Protein AF-A0A942P3W4-F1 (afdb_monomer_lite)

Foldseek 3Di:
DVVVVVVVVVVVVVVVVVVVCVVVVPPPPPPPCQDDDDDPADFQEDWDDDDQWTWTWGQVQKIFTAGNRRRHTQDMDGRVGGFNFYWDDDDQWIWGDGQQQKIFIAGNRRRHTPDIDRPRGDDPPDPPVPPD

Structure (mmCIF, N/CA/C/O backbone):
data_AF-A0A942P3W4-F1
#
_entry.id   AF-A0A942P3W4-F1
#
loop_
_atom_site.group_PDB
_atom_site.id
_atom_site.type_symbol
_atom_site.label_atom_id
_atom_site.label_alt_id
_atom_site.label_comp_id
_atom_site.label_asym_id
_atom_site.label_entity_id
_atom_site.label_seq_id
_atom_site.pdbx_PDB_ins_code
_atom_site.Cartn_x
_atom_site.Cartn_y
_atom_site.Cartn_z
_atom_site.occupancy
_atom_site.B_iso_or_equiv
_atom_site.auth_seq_id
_atom_site.auth_comp_id
_atom_site.auth_asym_id
_atom_site.auth_atom_id
_atom_site.pdbx_PDB_model_num
ATOM 1 N N . MET A 1 1 ? -58.609 47.112 14.129 1.00 59.38 1 MET A N 1
ATOM 2 C CA . MET A 1 1 ? -57.612 46.876 15.203 1.00 59.38 1 MET A CA 1
ATOM 3 C C . MET A 1 1 ? -57.295 45.388 15.435 1.00 59.38 1 MET A C 1
ATOM 5 O O . MET A 1 1 ? -56.124 45.060 15.522 1.00 59.38 1 MET A O 1
ATOM 9 N N . LYS A 1 2 ? -58.278 44.466 15.439 1.00 56.16 2 LYS A N 1
ATOM 10 C CA . LYS A 1 2 ? -58.046 43.011 15.640 1.00 56.16 2 LYS A CA 1
ATOM 11 C C . LYS A 1 2 ? -57.181 42.310 14.568 1.00 56.16 2 LYS A C 1
ATOM 13 O O . LYS A 1 2 ? -56.404 41.429 14.907 1.00 56.16 2 LYS A O 1
ATOM 18 N N . VAL A 1 3 ? -57.259 42.717 13.297 1.00 56.19 3 VAL A N 1
ATOM 19 C CA . VAL A 1 3 ? -56.517 42.076 12.181 1.00 56.19 3 VAL A CA 1
ATOM 20 C C . VAL A 1 3 ? -55.000 42.315 12.251 1.00 56.19 3 VAL A C 1
ATOM 22 O O . VAL A 1 3 ? -54.224 41.440 11.875 1.00 56.19 3 VAL A O 1
ATOM 25 N N . LEU A 1 4 ? -54.567 43.471 12.768 1.00 59.84 4 LEU A N 1
ATOM 26 C CA . LEU A 1 4 ? -53.144 43.815 12.889 1.00 59.84 4 LEU A CA 1
ATOM 27 C C . LEU A 1 4 ? -52.452 42.956 13.964 1.00 59.84 4 LEU A C 1
ATOM 29 O O . LEU A 1 4 ? -51.358 42.450 13.741 1.00 59.84 4 LEU A O 1
ATOM 33 N N . ILE A 1 5 ? -53.151 42.714 15.079 1.00 62.97 5 ILE A N 1
ATOM 34 C CA . ILE A 1 5 ? -52.682 41.892 16.207 1.00 62.97 5 ILE A CA 1
ATOM 35 C C . ILE A 1 5 ? -52.517 40.424 15.781 1.00 62.97 5 ILE A C 1
ATOM 37 O O . ILE A 1 5 ? -51.532 39.780 16.131 1.00 62.97 5 ILE A O 1
ATOM 41 N N . ILE A 1 6 ? -53.435 39.902 14.958 1.00 61.97 6 ILE A N 1
ATOM 42 C CA . ILE A 1 6 ? -53.360 38.521 14.452 1.00 61.97 6 ILE A CA 1
ATOM 43 C C . ILE A 1 6 ? -52.147 38.342 13.526 1.00 61.97 6 ILE A C 1
ATOM 45 O O . ILE A 1 6 ? -51.411 37.369 13.670 1.00 61.97 6 ILE A O 1
ATOM 49 N N . LYS A 1 7 ? -51.882 39.297 12.619 1.00 64.25 7 LYS A N 1
ATOM 50 C CA . LYS A 1 7 ? -50.697 39.241 11.744 1.00 64.25 7 LYS A CA 1
ATOM 51 C C . LYS A 1 7 ? -49.386 39.321 12.532 1.00 64.25 7 LYS A C 1
ATOM 53 O O . LYS A 1 7 ? -48.445 38.611 12.198 1.00 64.25 7 LYS A O 1
ATOM 58 N N . GLN A 1 8 ? -49.337 40.140 13.583 1.00 61.34 8 GLN A N 1
ATOM 59 C CA . GLN A 1 8 ? -48.148 40.303 14.421 1.00 61.34 8 GLN A CA 1
ATOM 60 C C . GLN A 1 8 ? -47.848 39.042 15.247 1.00 61.34 8 GLN A C 1
ATOM 62 O O . GLN A 1 8 ? -46.699 38.616 15.307 1.00 61.34 8 GLN A O 1
ATOM 67 N N . ASN A 1 9 ? -48.876 38.376 15.779 1.00 61.81 9 ASN A N 1
ATOM 68 C CA . ASN A 1 9 ? -48.716 37.118 16.515 1.00 61.81 9 ASN A CA 1
ATOM 69 C C . ASN A 1 9 ? -48.276 35.952 15.612 1.00 61.81 9 ASN A C 1
ATOM 71 O O . ASN A 1 9 ? -47.460 35.132 16.028 1.00 61.81 9 ASN A O 1
ATOM 75 N N . ILE A 1 10 ? -48.758 35.899 14.365 1.00 69.25 10 ILE A N 1
ATOM 76 C CA . ILE A 1 10 ? -48.313 34.906 13.371 1.00 69.25 10 ILE A CA 1
ATOM 77 C C . ILE A 1 10 ? -46.850 35.155 12.979 1.00 69.25 10 ILE A C 1
ATOM 79 O O . ILE A 1 10 ? -46.068 34.210 12.894 1.00 69.25 10 ILE A O 1
ATOM 83 N N . LEU A 1 11 ? -46.460 36.420 12.787 1.00 66.06 11 LEU A N 1
ATOM 84 C CA . LEU A 1 11 ? -45.089 36.783 12.426 1.00 66.06 11 LEU A CA 1
ATOM 85 C C . LEU A 1 11 ? -44.095 36.463 13.556 1.00 66.06 11 LEU A C 1
ATOM 87 O O . LEU A 1 11 ? -43.030 35.914 13.290 1.00 66.06 11 LEU A O 1
ATOM 91 N N . ILE A 1 12 ? -44.465 36.732 14.814 1.00 69.19 12 ILE A N 1
ATOM 92 C CA . ILE A 1 12 ? -43.664 36.381 16.001 1.00 69.19 12 ILE A CA 1
ATOM 93 C C . ILE A 1 12 ? -43.543 34.857 16.148 1.00 69.19 12 ILE A C 1
ATOM 95 O O . ILE A 1 12 ? -42.456 34.354 16.428 1.00 69.19 12 ILE A O 1
ATOM 99 N N . GLY A 1 13 ? -44.625 34.109 15.903 1.00 68.00 13 GLY A N 1
ATOM 100 C CA . GLY A 1 13 ? -44.610 32.643 15.925 1.00 68.00 13 GLY A CA 1
ATOM 101 C C . GLY A 1 13 ? -43.709 32.030 14.848 1.00 68.00 13 GLY A C 1
ATOM 102 O O . GLY A 1 13 ? -42.950 31.108 15.136 1.00 68.00 13 GLY A O 1
ATOM 103 N N . LEU A 1 14 ? -43.729 32.576 13.627 1.00 68.44 14 LEU A N 1
ATOM 104 C CA . LEU A 1 14 ? -42.844 32.150 12.535 1.00 68.44 14 LEU A CA 1
ATOM 105 C C . LEU A 1 14 ? -41.372 32.480 12.821 1.00 68.44 14 LEU A C 1
ATOM 107 O O . LEU A 1 14 ? -40.495 31.678 12.503 1.00 68.44 14 LEU A O 1
ATOM 111 N N . PHE A 1 15 ? -41.098 33.617 13.466 1.00 69.56 15 PHE A N 1
ATOM 112 C CA . PHE A 1 15 ? -39.741 34.004 13.857 1.00 69.56 15 PHE A CA 1
ATOM 113 C C . PHE A 1 15 ? -39.187 33.107 14.978 1.00 69.56 15 PHE A C 1
ATOM 115 O O . PHE A 1 15 ? -38.039 32.676 14.908 1.00 69.56 15 PHE A O 1
ATOM 122 N N . LEU A 1 16 ? -40.015 32.748 15.968 1.00 64.75 16 LEU A N 1
ATOM 123 C CA . LEU A 1 16 ? -39.657 31.795 17.030 1.00 64.75 16 LEU A CA 1
ATOM 124 C C . LEU A 1 16 ? -39.446 30.369 16.498 1.00 64.75 16 LEU A C 1
ATOM 126 O O . LEU A 1 16 ? -38.504 29.695 16.912 1.00 64.75 16 LEU A O 1
ATOM 130 N N . AL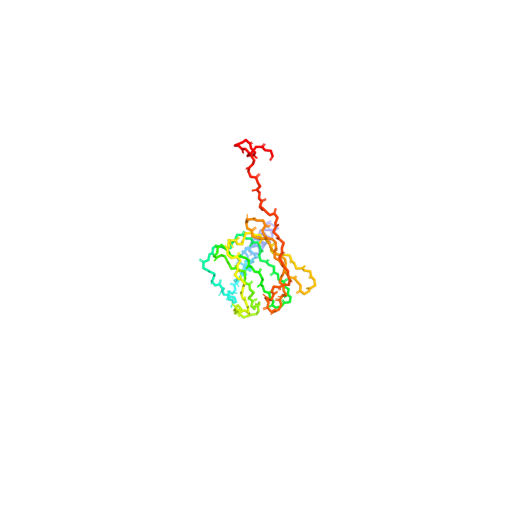A A 1 17 ? -40.277 29.917 15.554 1.00 62.25 17 ALA A N 1
ATOM 131 C CA . ALA A 1 17 ? -40.123 28.608 14.922 1.00 62.25 17 ALA A CA 1
ATOM 132 C C . ALA A 1 17 ? -38.835 28.524 14.085 1.00 62.25 17 ALA A C 1
ATOM 134 O O . ALA A 1 17 ? -38.105 27.539 14.178 1.00 62.25 17 ALA A O 1
ATOM 135 N N . ALA A 1 18 ? -38.505 29.578 13.328 1.00 60.97 18 ALA A N 1
ATOM 136 C CA . ALA A 1 18 ? -37.244 29.660 12.596 1.00 60.97 18 ALA A CA 1
ATOM 137 C C . ALA A 1 18 ? -36.031 29.691 13.546 1.00 60.97 18 ALA A C 1
ATOM 139 O O . ALA A 1 18 ? -35.038 29.013 13.294 1.00 60.97 18 ALA A O 1
ATOM 140 N N . PHE A 1 19 ? -36.126 30.395 14.678 1.00 61.78 19 PHE A N 1
ATOM 141 C CA . PHE A 1 19 ? -35.053 30.467 15.675 1.00 61.78 19 PHE A CA 1
ATOM 142 C C . PHE A 1 19 ? -34.718 29.096 16.292 1.00 61.78 19 PHE A C 1
ATOM 144 O O . PHE A 1 19 ? -33.547 28.788 16.502 1.00 61.78 19 PHE A O 1
ATOM 151 N N . LEU A 1 20 ? -35.717 28.232 16.507 1.00 56.28 20 LEU A N 1
ATOM 152 C CA . LEU A 1 20 ? -35.510 26.873 17.026 1.00 56.28 20 LEU A CA 1
ATOM 153 C C . LEU A 1 20 ? -34.876 25.923 15.997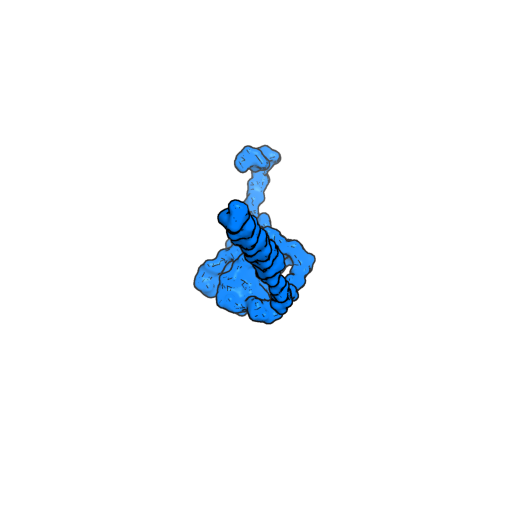 1.00 56.28 20 LEU A C 1
ATOM 155 O O . LEU A 1 20 ? -34.038 25.104 16.369 1.00 56.28 20 LEU A O 1
ATOM 159 N N . VAL A 1 21 ? -35.203 26.058 14.709 1.00 58.66 21 VAL A N 1
ATOM 160 C CA . VAL A 1 21 ? -34.571 25.261 13.639 1.00 58.66 21 VAL A CA 1
ATOM 161 C C . VAL A 1 21 ? -33.106 25.669 13.436 1.00 58.66 21 VAL A C 1
ATOM 163 O O . VAL A 1 21 ? -32.265 24.810 13.187 1.00 58.66 21 VAL A O 1
ATOM 166 N N . PHE A 1 22 ? -32.768 26.949 13.629 1.00 57.31 22 PHE A N 1
ATOM 167 C CA . PHE A 1 22 ? -31.381 27.427 13.580 1.00 57.31 22 PHE A CA 1
ATOM 168 C C . PHE A 1 22 ? -30.562 27.097 14.844 1.00 57.31 22 PHE A C 1
ATOM 170 O O . PHE A 1 22 ? -29.352 26.922 14.735 1.00 57.31 22 PHE A O 1
ATOM 177 N N . PHE A 1 23 ? -31.184 26.960 16.024 1.00 57.28 23 PHE A N 1
ATOM 178 C CA . PHE A 1 23 ? -30.475 26.591 17.264 1.00 57.28 23 PHE A CA 1
ATOM 179 C C . PHE A 1 23 ? -30.291 25.078 17.460 1.00 57.28 23 PHE A C 1
ATOM 181 O O . PHE A 1 23 ? -29.279 24.664 18.019 1.00 57.28 23 PHE A O 1
ATOM 188 N N . PHE A 1 24 ? -31.227 24.246 16.990 1.00 54.84 24 PHE A N 1
ATOM 189 C CA . PHE A 1 24 ? -31.150 22.781 17.120 1.00 54.84 24 PHE A CA 1
ATOM 190 C C . PHE A 1 24 ? -30.736 22.062 15.825 1.00 54.84 24 PHE A C 1
ATOM 192 O O . PHE A 1 24 ? -30.510 20.854 15.837 1.00 54.84 24 PHE A O 1
ATOM 199 N N . GLY A 1 25 ? -30.609 22.790 14.711 1.00 56.12 25 GLY A N 1
ATOM 200 C CA . GLY A 1 25 ? -30.276 22.252 13.389 1.00 56.12 25 GLY A CA 1
ATOM 201 C C . GLY A 1 25 ? -28.784 22.104 13.084 1.00 56.12 25 GLY A C 1
ATOM 202 O O . GLY A 1 25 ? -28.435 21.812 11.944 1.00 56.12 25 GLY A O 1
ATOM 203 N N . TYR A 1 26 ? -27.892 22.271 14.061 1.00 59.44 26 TYR A N 1
ATOM 204 C CA . TYR A 1 26 ? -26.508 21.826 13.909 1.00 59.44 26 TYR A CA 1
ATOM 205 C C . TYR A 1 26 ? -26.412 20.390 14.411 1.00 59.44 26 TYR A C 1
ATOM 207 O O . TYR A 1 26 ? -26.114 20.133 15.576 1.00 59.44 26 TYR A O 1
ATOM 215 N N . CYS A 1 27 ? -26.664 19.434 13.515 1.00 50.72 27 CYS A N 1
ATOM 216 C CA . CYS A 1 27 ? -26.186 18.075 13.720 1.00 50.72 27 CYS A CA 1
ATOM 217 C C . CYS A 1 27 ? -24.655 18.144 13.702 1.00 50.72 27 CYS A C 1
ATOM 219 O O . CYS A 1 27 ? -24.022 18.106 12.649 1.00 50.72 27 CYS A O 1
ATOM 221 N N . SER A 1 28 ? -24.055 18.347 14.874 1.00 58.81 28 SER A N 1
ATOM 222 C CA . SER A 1 28 ? -22.624 18.166 15.045 1.00 58.81 28 SER A CA 1
ATOM 223 C C . SER A 1 28 ? -22.367 16.680 14.847 1.00 58.81 28 SER A C 1
ATOM 225 O O . SER A 1 28 ? -22.591 15.872 15.750 1.00 58.81 28 SER A O 1
ATOM 227 N N . TYR A 1 29 ? -21.965 16.302 13.633 1.00 58.50 29 TYR A N 1
ATOM 228 C CA . TYR A 1 29 ? -21.368 15.003 13.370 1.00 58.50 29 TYR A CA 1
ATOM 229 C C . TYR A 1 29 ? -20.021 15.004 14.093 1.00 58.50 29 TYR A C 1
ATOM 231 O O . TYR A 1 29 ? -18.976 15.298 13.517 1.00 58.50 29 TYR A O 1
ATOM 239 N N . SER A 1 30 ? -20.062 14.772 15.405 1.00 58.22 30 SER A N 1
ATOM 240 C CA . SER A 1 30 ? -18.876 14.460 16.179 1.00 58.22 30 SER A CA 1
ATOM 241 C C . SER A 1 30 ? -18.352 13.151 15.605 1.00 58.22 30 SER A C 1
ATOM 243 O O . SER A 1 30 ? -18.891 12.083 15.896 1.00 58.22 30 SER A O 1
ATOM 245 N N . GLN A 1 31 ? -17.370 13.236 14.701 1.00 67.88 31 GLN A N 1
ATOM 246 C CA . GLN A 1 31 ? -16.628 12.065 14.257 1.00 67.88 31 GLN A CA 1
ATOM 247 C C . GLN A 1 31 ? -15.926 11.516 15.487 1.00 67.88 31 GLN A C 1
ATOM 249 O O . GLN A 1 31 ? -14.884 12.024 15.900 1.00 67.88 31 GLN A O 1
ATOM 254 N N . ASN A 1 32 ? -16.531 10.509 16.107 1.00 86.00 32 ASN A N 1
ATOM 255 C CA . ASN A 1 32 ? -15.832 9.721 17.095 1.00 86.00 32 ASN A CA 1
ATOM 256 C C . ASN A 1 32 ? -14.641 9.079 16.369 1.00 86.00 32 ASN A C 1
ATOM 258 O O . ASN A 1 32 ? -14.819 8.406 15.351 1.00 86.00 32 ASN A O 1
ATOM 262 N N . LEU A 1 33 ? -13.424 9.389 16.814 1.00 90.19 33 LEU A N 1
ATOM 263 C CA . LEU A 1 33 ? -12.214 8.832 16.228 1.00 90.19 33 LEU A CA 1
ATOM 264 C C . LEU A 1 33 ? -12.190 7.328 16.522 1.00 90.19 33 LEU A C 1
ATOM 266 O O . LEU A 1 33 ? -11.864 6.937 17.638 1.00 90.19 33 LEU A O 1
ATOM 270 N N . ASN A 1 34 ? -12.501 6.501 15.521 1.00 93.12 34 ASN A N 1
ATOM 271 C CA . ASN A 1 34 ? -12.509 5.044 15.684 1.00 93.12 34 ASN A CA 1
ATOM 272 C C . ASN A 1 34 ? -11.113 4.501 16.021 1.00 93.12 34 ASN A C 1
ATOM 274 O O . ASN A 1 34 ? -10.953 3.743 16.972 1.00 93.12 34 ASN A O 1
ATOM 278 N N . TRP A 1 35 ? -10.097 4.896 15.249 1.00 97.12 35 TRP A N 1
ATOM 279 C CA . TRP A 1 35 ? -8.703 4.517 15.477 1.00 97.12 35 TRP A CA 1
ATOM 280 C C . TRP A 1 35 ? -7.745 5.490 14.789 1.00 97.12 35 TRP A C 1
ATOM 282 O O . TRP A 1 35 ? -8.126 6.276 13.919 1.00 97.12 35 TRP A O 1
ATOM 292 N N . LYS A 1 36 ? -6.469 5.423 15.181 1.00 96.19 36 LYS A N 1
ATOM 293 C CA . LYS A 1 36 ? -5.363 6.156 14.559 1.00 96.19 36 LYS A CA 1
ATOM 294 C C . LYS A 1 36 ? -4.174 5.220 14.369 1.00 96.19 36 LYS A C 1
ATOM 296 O O . LYS A 1 36 ? -3.756 4.563 15.315 1.00 96.19 36 LYS A O 1
ATOM 301 N N . PHE A 1 37 ? -3.582 5.249 13.178 1.00 97.12 37 PHE A N 1
ATOM 302 C CA . PHE A 1 37 ? -2.326 4.569 12.878 1.00 97.12 37 PHE A CA 1
ATOM 303 C C . PHE A 1 37 ? -1.217 5.599 12.636 1.00 97.12 37 PHE A C 1
ATOM 305 O O . PHE A 1 37 ? -1.396 6.536 11.858 1.00 97.12 37 PHE A O 1
ATOM 312 N N . GLN A 1 38 ? -0.077 5.454 13.314 1.00 97.50 38 GLN A N 1
ATOM 313 C CA . GLN A 1 38 ? 1.045 6.388 13.211 1.00 97.50 38 GLN A CA 1
ATOM 314 C C . GLN A 1 38 ? 2.167 5.788 12.358 1.00 97.50 38 GLN A C 1
ATOM 316 O O . GLN A 1 38 ? 2.828 4.836 12.767 1.00 97.50 38 GLN A O 1
ATOM 321 N N . THR A 1 39 ? 2.431 6.389 11.198 1.00 97.19 39 THR A N 1
ATOM 322 C CA . THR A 1 39 ? 3.631 6.108 10.398 1.00 97.19 39 THR A CA 1
ATOM 323 C C . THR A 1 39 ? 4.833 6.905 10.899 1.00 97.19 39 THR A C 1
ATOM 325 O O . THR A 1 39 ? 4.695 7.872 11.656 1.00 97.19 39 THR A O 1
ATOM 328 N N . ARG A 1 40 ? 6.040 6.508 10.477 1.00 97.06 40 ARG A N 1
ATOM 329 C CA . ARG A 1 40 ? 7.283 7.222 10.826 1.00 97.06 40 ARG A CA 1
ATOM 330 C C . ARG A 1 40 ? 7.571 8.381 9.875 1.00 97.06 40 ARG A C 1
ATOM 332 O O . ARG A 1 40 ? 8.360 9.260 10.202 1.00 97.06 40 ARG A O 1
ATOM 339 N N . GLY A 1 41 ? 6.944 8.372 8.703 1.00 96.12 41 GLY A N 1
ATOM 340 C CA . GLY A 1 41 ? 7.041 9.408 7.683 1.00 96.12 41 GLY A CA 1
ATOM 341 C C . GLY A 1 41 ? 5.686 10.025 7.363 1.00 96.12 41 GLY A C 1
ATOM 342 O O . GLY A 1 41 ? 4.638 9.542 7.794 1.00 96.12 41 GLY A O 1
ATOM 343 N N . ARG A 1 42 ? 5.716 11.112 6.589 1.00 96.00 42 ARG A N 1
ATOM 344 C CA . ARG A 1 42 ? 4.507 11.767 6.077 1.00 96.00 42 ARG A CA 1
ATOM 345 C C . ARG A 1 42 ? 3.799 10.860 5.068 1.00 96.00 42 ARG A C 1
ATOM 347 O O . ARG A 1 42 ? 4.456 10.207 4.258 1.00 96.00 42 ARG A O 1
ATOM 354 N N . ILE A 1 43 ? 2.472 10.882 5.092 1.00 96.00 43 ILE A N 1
ATOM 355 C CA . ILE A 1 43 ? 1.629 10.318 4.038 1.00 96.00 43 ILE A CA 1
ATOM 356 C C . ILE A 1 43 ? 1.361 11.435 3.032 1.00 96.00 43 ILE A C 1
ATOM 358 O O . ILE A 1 43 ? 0.833 12.480 3.405 1.00 96.00 43 ILE A O 1
ATOM 362 N N . TYR A 1 44 ? 1.782 11.236 1.786 1.00 92.06 44 TYR A N 1
ATOM 363 C CA . TYR A 1 44 ? 1.638 12.236 0.720 1.00 92.06 44 TYR A CA 1
ATOM 364 C C . TYR A 1 44 ? 0.485 11.919 -0.227 1.00 92.06 44 TYR A C 1
ATOM 366 O O . TYR A 1 44 ? -0.128 12.830 -0.775 1.00 92.06 44 TYR A O 1
ATOM 374 N N . ALA A 1 45 ? 0.207 10.632 -0.416 1.00 91.62 45 ALA A N 1
ATOM 375 C CA . ALA A 1 45 ? -0.769 10.147 -1.374 1.00 91.62 45 ALA A CA 1
ATOM 376 C C . ALA A 1 45 ? -2.067 9.713 -0.692 1.00 91.62 45 ALA A C 1
ATOM 378 O O . ALA A 1 45 ? -2.115 9.480 0.519 1.00 91.62 45 ALA A O 1
ATOM 379 N N . THR A 1 46 ? -3.119 9.566 -1.489 1.00 96.31 46 THR A N 1
ATOM 380 C CA . THR A 1 46 ? -4.409 9.062 -1.017 1.00 96.31 46 THR A CA 1
ATOM 381 C C . THR A 1 46 ? -4.290 7.570 -0.685 1.00 96.31 46 THR A C 1
ATOM 383 O O . THR A 1 46 ? -3.773 6.826 -1.516 1.00 96.31 46 THR A O 1
ATOM 386 N N . PRO A 1 47 ? -4.751 7.097 0.488 1.00 96.75 47 PRO A N 1
ATOM 387 C CA . PRO A 1 47 ? -4.810 5.666 0.777 1.00 96.75 47 PRO A CA 1
ATOM 388 C C . PRO A 1 47 ? -5.881 4.969 -0.078 1.00 96.75 47 PRO A C 1
ATOM 390 O O . PRO A 1 47 ? -6.883 5.582 -0.442 1.00 96.75 47 PRO A O 1
ATOM 393 N N . ALA A 1 48 ? -5.708 3.675 -0.351 1.00 98.00 48 ALA A N 1
ATOM 394 C CA . ALA A 1 48 ? -6.716 2.842 -1.012 1.00 98.00 48 ALA A CA 1
ATOM 395 C C . ALA A 1 48 ? -7.333 1.844 -0.028 1.00 98.00 48 ALA A C 1
ATOM 397 O O . ALA A 1 48 ? -6.696 1.446 0.944 1.00 98.00 48 ALA A O 1
ATOM 398 N N . ILE A 1 49 ? -8.575 1.431 -0.273 1.00 97.50 49 ILE A N 1
ATOM 399 C CA . ILE A 1 49 ? -9.298 0.484 0.583 1.00 97.50 49 ILE A CA 1
ATOM 400 C C . ILE A 1 49 ? -9.785 -0.683 -0.272 1.00 97.50 49 ILE A C 1
ATOM 402 O O . ILE A 1 49 ? -10.367 -0.469 -1.332 1.00 97.50 49 ILE A O 1
ATOM 406 N N . SER A 1 50 ? -9.591 -1.910 0.210 1.00 96.25 50 SER A N 1
ATOM 407 C CA . SER A 1 50 ? -10.233 -3.110 -0.335 1.00 96.25 50 SER A CA 1
ATOM 408 C C . SER A 1 50 ? -10.639 -4.039 0.800 1.00 96.25 50 SER A C 1
ATOM 410 O O . SER A 1 50 ? -9.812 -4.421 1.633 1.00 96.25 50 SER A O 1
ATOM 412 N N . GLY A 1 51 ? -11.933 -4.360 0.865 1.00 95.38 51 GLY A N 1
ATOM 413 C CA . GLY A 1 51 ? -12.514 -5.093 1.988 1.00 95.38 51 GLY A CA 1
ATOM 414 C C . GLY A 1 51 ? -12.185 -4.414 3.318 1.00 95.38 51 GLY A C 1
ATOM 415 O O . GLY A 1 51 ? -12.516 -3.243 3.526 1.00 95.38 51 GLY A O 1
ATOM 416 N N .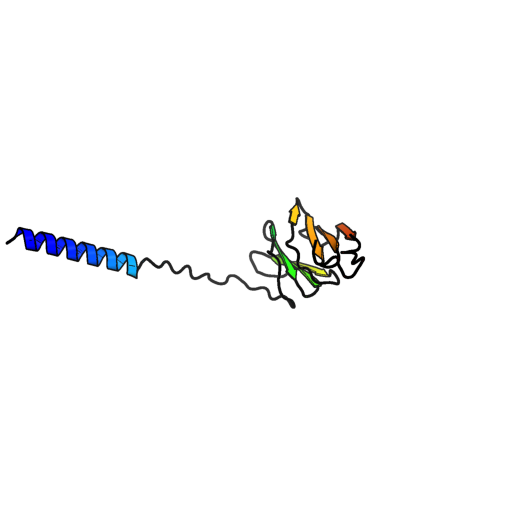 ASP A 1 52 ? -11.503 -5.141 4.200 1.00 96.50 52 ASP A N 1
ATOM 417 C CA . ASP A 1 52 ? -11.084 -4.674 5.528 1.00 96.50 52 ASP A CA 1
ATOM 418 C C . ASP A 1 52 ? -9.611 -4.261 5.600 1.00 96.50 52 ASP A C 1
ATOM 420 O O . ASP A 1 52 ? -9.012 -4.263 6.671 1.00 96.50 52 ASP A O 1
ATOM 424 N N . VAL A 1 53 ?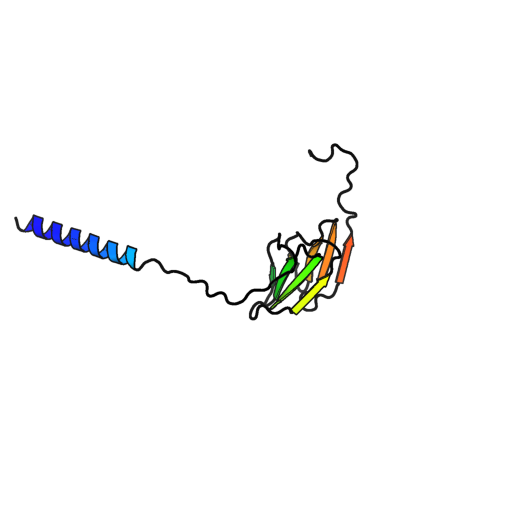 -9.007 -3.900 4.467 1.00 97.62 53 VAL A N 1
ATOM 425 C CA . VAL A 1 53 ? -7.620 -3.430 4.413 1.00 97.62 53 VAL A CA 1
ATOM 426 C C . VAL A 1 53 ? -7.562 -2.003 3.880 1.00 97.62 53 VAL A C 1
ATOM 428 O O . VAL A 1 53 ? -8.091 -1.712 2.809 1.00 97.62 53 VAL A O 1
ATOM 431 N N . VAL A 1 54 ? -6.892 -1.124 4.625 1.00 98.06 54 VAL A N 1
ATOM 432 C CA . VAL A 1 54 ? -6.464 0.213 4.198 1.00 98.06 54 VAL A CA 1
ATOM 433 C C . VAL A 1 54 ? -4.992 0.143 3.803 1.00 98.06 54 VAL A C 1
ATOM 435 O O . VAL A 1 54 ? -4.165 -0.334 4.574 1.00 98.06 54 VAL A O 1
ATOM 438 N N . LEU A 1 55 ? -4.656 0.621 2.612 1.00 98.31 55 LEU A N 1
ATOM 439 C CA . LEU A 1 55 ? -3.323 0.550 2.020 1.00 98.31 55 LEU A CA 1
ATOM 440 C C . LEU A 1 55 ? -2.777 1.957 1.816 1.00 98.31 55 LEU A C 1
ATOM 442 O O . LEU A 1 55 ? -3.438 2.794 1.200 1.00 98.31 55 LEU A O 1
ATOM 446 N N . ALA A 1 56 ? -1.574 2.223 2.318 1.00 97.94 56 ALA A N 1
ATOM 447 C CA . ALA A 1 56 ? -0.978 3.552 2.253 1.00 97.94 56 ALA A CA 1
ATOM 448 C C . ALA A 1 56 ? 0.547 3.507 2.116 1.00 97.94 56 ALA A C 1
ATOM 450 O O . ALA A 1 56 ? 1.236 2.783 2.837 1.00 97.94 56 ALA A O 1
ATOM 451 N N . GLY A 1 57 ? 1.076 4.342 1.223 1.00 96.94 57 GLY A N 1
ATOM 452 C CA . GLY A 1 57 ? 2.505 4.616 1.115 1.00 96.94 57 GLY A CA 1
ATOM 453 C C . GLY A 1 57 ? 2.951 5.722 2.068 1.00 96.94 57 GLY A C 1
ATOM 454 O O . GLY A 1 57 ? 2.251 6.719 2.245 1.00 96.94 57 GLY A O 1
ATOM 455 N N . SER A 1 58 ? 4.130 5.556 2.668 1.00 97.00 58 SER A N 1
ATOM 456 C CA . SER A 1 58 ? 4.744 6.541 3.559 1.00 97.00 58 SER A CA 1
ATOM 457 C C . SER A 1 58 ? 6.083 7.046 3.025 1.00 97.00 58 SER A C 1
ATOM 459 O O . SER A 1 58 ? 6.870 6.319 2.407 1.00 97.00 58 SER A O 1
ATOM 461 N N . GLY A 1 59 ? 6.396 8.301 3.354 1.00 96.25 59 GLY A N 1
ATOM 462 C CA . GLY A 1 59 ? 7.719 8.893 3.162 1.00 96.25 59 GLY A CA 1
ATOM 463 C C . GLY A 1 59 ? 8.825 8.240 4.002 1.00 96.25 59 GLY A C 1
ATOM 464 O O . GLY A 1 59 ? 9.995 8.528 3.790 1.00 96.25 59 GLY A O 1
ATOM 465 N N . ASP A 1 60 ? 8.500 7.335 4.931 1.00 96.56 60 ASP A N 1
ATOM 466 C CA . ASP A 1 60 ? 9.507 6.552 5.667 1.00 96.56 60 ASP A CA 1
ATOM 467 C C . ASP A 1 60 ? 10.064 5.353 4.886 1.00 96.56 60 ASP A C 1
ATOM 469 O O . ASP A 1 60 ? 10.807 4.553 5.459 1.00 96.56 60 ASP A O 1
ATOM 473 N N . SER A 1 61 ? 9.754 5.242 3.590 1.00 96.19 61 SER A N 1
ATOM 474 C CA . SER A 1 61 ? 10.139 4.130 2.709 1.00 96.19 61 SER A CA 1
ATOM 475 C C . SER A 1 61 ? 9.437 2.801 3.001 1.00 96.19 61 SER A C 1
ATOM 477 O O . SER A 1 61 ? 10.023 1.729 2.816 1.00 96.19 61 SER A O 1
ATOM 479 N N . THR A 1 62 ? 8.198 2.870 3.485 1.00 97.25 62 THR A N 1
ATOM 480 C CA . THR A 1 62 ? 7.377 1.700 3.806 1.00 97.25 62 THR A CA 1
ATOM 481 C C . THR A 1 62 ? 5.977 1.859 3.215 1.00 97.25 62 THR A C 1
ATOM 483 O O . THR A 1 62 ? 5.382 2.938 3.271 1.00 97.25 62 THR A O 1
ATOM 486 N N . PHE A 1 63 ? 5.449 0.775 2.656 1.00 97.88 63 PHE A N 1
ATOM 487 C CA . PHE A 1 63 ? 4.053 0.635 2.265 1.00 97.88 63 PHE A CA 1
ATOM 488 C C . PHE A 1 63 ? 3.323 -0.192 3.327 1.00 97.88 63 PHE A C 1
ATOM 490 O O . PHE A 1 63 ? 3.820 -1.240 3.741 1.00 97.88 63 PHE A O 1
ATOM 497 N N . TYR A 1 64 ? 2.183 0.291 3.801 1.00 98.38 64 TYR A N 1
ATOM 498 C CA . TYR A 1 64 ? 1.464 -0.261 4.944 1.00 98.38 64 TYR A CA 1
ATOM 499 C C . TYR A 1 64 ? 0.119 -0.836 4.524 1.00 98.38 64 TYR A C 1
ATOM 501 O O . TYR A 1 64 ? -0.592 -0.218 3.732 1.00 98.38 64 TYR A O 1
ATOM 509 N N . ALA A 1 65 ? -0.248 -1.963 5.129 1.00 98.31 65 ALA A N 1
ATOM 510 C CA . ALA A 1 65 ? -1.604 -2.484 5.143 1.00 98.31 65 ALA A CA 1
ATOM 511 C C . ALA A 1 65 ? -2.135 -2.504 6.569 1.00 98.31 65 ALA A C 1
ATOM 513 O O . ALA A 1 65 ? -1.571 -3.153 7.451 1.00 98.31 65 ALA A O 1
ATOM 514 N N . ILE A 1 66 ? -3.224 -1.786 6.778 1.00 98.56 66 ILE A N 1
ATOM 515 C CA . ILE A 1 66 ? -3.836 -1.551 8.077 1.00 98.56 66 ILE A CA 1
ATOM 516 C C . ILE A 1 66 ? -5.217 -2.195 8.060 1.00 98.56 66 ILE A C 1
ATOM 518 O O . ILE A 1 66 ? -5.946 -2.105 7.072 1.00 98.56 66 ILE A O 1
ATOM 522 N N . ASP A 1 67 ? -5.577 -2.862 9.142 1.00 98.25 67 ASP A N 1
ATOM 523 C CA . ASP A 1 67 ? -6.903 -3.412 9.342 1.00 98.25 67 ASP A CA 1
ATOM 524 C C . ASP A 1 67 ? -7.914 -2.275 9.525 1.00 98.25 67 ASP A C 1
ATOM 526 O O . ASP A 1 67 ? -7.787 -1.439 10.416 1.00 98.25 67 ASP A O 1
ATOM 530 N N . LYS A 1 68 ? -8.905 -2.200 8.638 1.00 97.12 68 LYS A N 1
ATOM 531 C CA . LYS A 1 68 ? -9.870 -1.094 8.594 1.00 97.12 68 LYS A CA 1
ATOM 532 C C . LYS A 1 68 ? -10.770 -1.044 9.841 1.00 97.12 68 LYS A C 1
ATOM 534 O O . LYS A 1 68 ? -11.075 0.068 10.266 1.00 97.12 68 LYS A O 1
ATOM 539 N N . PRO A 1 69 ? -11.233 -2.167 10.424 1.00 96.94 69 PRO A N 1
ATOM 540 C CA . PRO A 1 69 ? -11.983 -2.125 11.680 1.00 96.94 69 PRO A CA 1
ATOM 541 C C . PRO A 1 69 ? -11.158 -1.670 12.889 1.00 96.94 69 PRO A C 1
ATOM 543 O O . PRO A 1 69 ? -11.632 -0.837 13.658 1.00 96.94 69 PRO A O 1
ATOM 546 N N . THR A 1 70 ? -9.949 -2.207 13.065 1.00 97.38 70 THR A N 1
ATOM 547 C CA . THR A 1 70 ? -9.180 -2.038 14.314 1.00 97.38 70 THR A CA 1
ATOM 548 C C . THR A 1 70 ? -8.111 -0.947 14.252 1.00 97.38 70 THR A C 1
ATOM 550 O O . THR A 1 70 ? -7.717 -0.408 15.284 1.00 97.38 70 THR A O 1
ATOM 553 N N . GLY A 1 71 ? -7.631 -0.601 13.057 1.00 97.56 71 GLY A N 1
ATOM 554 C CA . GLY A 1 71 ? -6.466 0.260 12.868 1.00 97.56 71 GLY A CA 1
ATOM 555 C C . GLY A 1 71 ? -5.130 -0.448 13.106 1.00 97.56 71 GLY A C 1
ATOM 556 O O . GLY A 1 71 ? -4.098 0.222 13.159 1.00 97.56 71 GLY A O 1
ATOM 557 N N . GLU A 1 72 ? -5.119 -1.775 13.258 1.00 98.12 72 GLU A N 1
ATOM 558 C CA . GLU A 1 72 ? -3.903 -2.553 13.505 1.00 98.12 72 GLU A CA 1
ATOM 559 C C . GLU A 1 72 ? -3.101 -2.820 12.226 1.00 98.12 72 GLU A C 1
ATOM 561 O O . GLU A 1 72 ? -3.636 -2.896 11.121 1.00 98.12 72 GLU A O 1
ATOM 566 N N . LEU A 1 73 ? -1.785 -2.990 12.361 1.00 98.38 73 LEU A N 1
ATOM 567 C CA . LEU A 1 73 ? -0.925 -3.344 11.235 1.00 98.38 73 LEU A CA 1
ATOM 568 C C . LEU A 1 73 ? -1.170 -4.799 10.814 1.00 98.38 73 LEU A C 1
ATOM 570 O O . LEU A 1 73 ? -0.901 -5.711 11.590 1.00 98.38 73 LEU A O 1
ATOM 574 N N . LYS A 1 74 ? -1.577 -5.027 9.562 1.00 98.25 74 LYS A N 1
ATOM 575 C CA . LYS A 1 74 ? -1.661 -6.377 8.977 1.00 98.25 74 LYS A CA 1
ATOM 576 C C . LYS A 1 74 ? -0.321 -6.818 8.411 1.00 98.25 74 LYS A C 1
ATOM 578 O O . LYS A 1 74 ? 0.154 -7.908 8.707 1.00 98.25 74 LYS A O 1
ATOM 583 N N . TRP A 1 75 ? 0.287 -5.966 7.592 1.00 98.62 75 TRP A N 1
ATOM 584 C CA . TRP A 1 75 ? 1.609 -6.195 7.019 1.00 98.62 75 TRP A CA 1
ATOM 585 C C . TRP A 1 75 ? 2.238 -4.875 6.569 1.00 98.62 75 TRP A C 1
ATOM 587 O O . TRP A 1 75 ? 1.571 -3.847 6.432 1.00 98.62 75 TRP A O 1
ATOM 597 N N . SER A 1 76 ? 3.550 -4.899 6.341 1.00 98.19 76 SER A N 1
ATOM 598 C CA . SER A 1 76 ? 4.279 -3.767 5.770 1.00 98.19 76 SER A CA 1
ATOM 599 C C . SER A 1 76 ? 5.336 -4.245 4.782 1.00 98.19 76 SER A C 1
ATOM 601 O O . SER A 1 76 ? 5.885 -5.334 4.940 1.00 98.19 76 SER A O 1
ATOM 603 N N . PHE A 1 77 ? 5.629 -3.421 3.780 1.00 98.19 77 PHE A N 1
ATOM 604 C CA . PHE A 1 77 ? 6.604 -3.712 2.737 1.00 98.19 77 PHE A CA 1
ATOM 605 C C . PHE A 1 77 ? 7.617 -2.571 2.607 1.00 98.19 77 PHE A C 1
ATOM 607 O O . PHE A 1 77 ? 7.245 -1.405 2.469 1.00 98.19 77 PHE A O 1
ATOM 614 N N . ARG A 1 78 ? 8.915 -2.892 2.654 1.00 96.75 78 ARG A N 1
ATOM 615 C CA . ARG A 1 78 ? 10.008 -1.911 2.574 1.00 96.75 78 ARG A CA 1
ATOM 616 C C . ARG A 1 78 ? 10.409 -1.675 1.117 1.00 96.75 78 ARG A C 1
ATOM 618 O O . ARG A 1 78 ? 10.851 -2.594 0.441 1.00 96.75 78 ARG A O 1
ATOM 625 N N . THR A 1 79 ? 10.334 -0.428 0.657 1.00 91.25 79 THR A N 1
ATOM 626 C CA . THR A 1 79 ? 10.571 -0.040 -0.751 1.00 91.25 79 THR A CA 1
ATOM 627 C C . THR A 1 79 ? 11.942 0.603 -0.990 1.00 91.25 79 THR A C 1
ATOM 629 O O . THR A 1 79 ? 12.259 0.997 -2.112 1.00 91.25 79 THR A O 1
ATOM 632 N N . ASN A 1 80 ? 12.768 0.741 0.059 1.00 89.44 80 ASN A N 1
ATOM 633 C CA . ASN A 1 80 ? 14.091 1.397 0.052 1.00 89.44 80 ASN A CA 1
ATOM 634 C C . ASN A 1 80 ? 14.103 2.843 -0.486 1.00 89.44 80 ASN A C 1
ATOM 636 O O . ASN A 1 80 ? 15.149 3.353 -0.874 1.00 89.44 80 ASN A O 1
ATOM 640 N N . GLY A 1 81 ? 12.94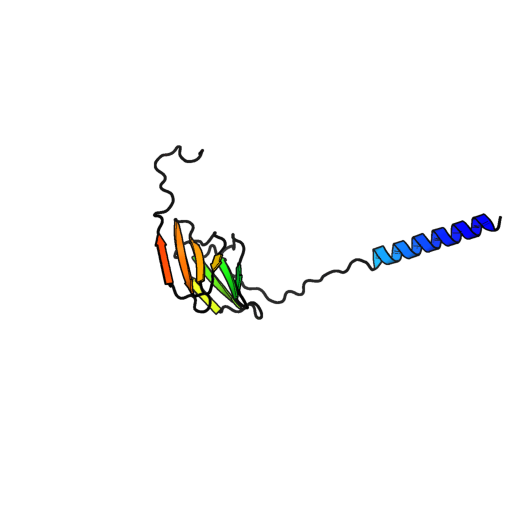4 3.493 -0.513 1.00 91.81 81 GLY A N 1
ATOM 641 C CA . GLY A 1 81 ? 12.755 4.887 -0.896 1.00 91.81 81 GLY A CA 1
ATOM 642 C C . GLY A 1 81 ? 11.304 5.298 -0.672 1.00 91.81 81 GLY A C 1
ATOM 643 O O . GLY A 1 81 ? 10.428 4.438 -0.549 1.00 91.81 81 GLY A O 1
ATOM 644 N N . SER A 1 82 ? 11.047 6.599 -0.595 1.00 92.81 82 SER A N 1
ATOM 645 C CA . SER A 1 82 ? 9.729 7.143 -0.265 1.00 92.81 82 SER A CA 1
ATOM 646 C C . SER A 1 82 ? 8.636 6.696 -1.235 1.00 92.81 82 SER A C 1
ATOM 648 O O . SER A 1 82 ? 8.822 6.704 -2.455 1.00 92.81 82 SER A O 1
ATOM 650 N N . VAL A 1 83 ? 7.469 6.356 -0.684 1.00 95.31 83 VAL A N 1
ATOM 651 C CA . VAL A 1 83 ? 6.274 6.045 -1.473 1.00 95.31 83 VAL A CA 1
ATOM 652 C C . VAL A 1 83 ? 5.350 7.255 -1.455 1.00 95.31 83 VAL A C 1
ATOM 654 O O . VAL A 1 83 ? 4.688 7.532 -0.456 1.00 95.31 83 VAL A O 1
ATOM 657 N N . HIS A 1 84 ? 5.340 7.993 -2.563 1.00 92.00 84 HIS A N 1
ATOM 658 C CA . HIS A 1 84 ? 4.512 9.191 -2.746 1.00 92.00 84 HIS A CA 1
ATOM 659 C C . HIS A 1 84 ? 3.325 8.969 -3.690 1.00 92.00 84 HIS A C 1
ATOM 661 O O . HIS A 1 84 ? 2.525 9.880 -3.875 1.00 92.00 84 HIS A O 1
ATOM 667 N N . SER A 1 85 ? 3.208 7.783 -4.288 1.00 93.25 85 SER A N 1
ATOM 668 C CA . SER A 1 85 ? 2.122 7.458 -5.211 1.00 93.25 85 SER A CA 1
ATOM 669 C C . SER A 1 85 ? 0.882 6.941 -4.482 1.00 93.25 85 SER A C 1
ATOM 671 O O . SER A 1 85 ? 0.977 6.296 -3.432 1.00 93.25 85 SER A O 1
ATOM 673 N N . SER A 1 86 ? -0.288 7.219 -5.059 1.00 96.38 86 SER A N 1
ATOM 674 C CA . SER A 1 86 ? -1.546 6.612 -4.626 1.00 96.38 86 SER A CA 1
ATOM 675 C C . SER A 1 86 ? -1.581 5.155 -5.102 1.00 96.38 86 SER A C 1
ATOM 677 O O . SER A 1 86 ? -1.316 4.907 -6.282 1.00 96.38 86 SER A O 1
ATOM 679 N N . PRO A 1 87 ? -1.889 4.185 -4.228 1.00 97.06 87 PRO A N 1
ATOM 680 C CA . PRO A 1 87 ? -1.981 2.794 -4.628 1.00 97.06 87 PRO A CA 1
ATOM 681 C C . PRO A 1 87 ? -3.218 2.525 -5.484 1.00 97.06 87 PRO A C 1
ATOM 683 O O . PRO A 1 87 ? -4.289 3.087 -5.256 1.00 97.06 87 PRO A O 1
ATOM 686 N N . VAL A 1 88 ? -3.073 1.612 -6.441 1.00 98.00 88 VAL A N 1
ATOM 687 C CA . VAL A 1 88 ? -4.152 1.106 -7.294 1.00 98.00 88 VAL A CA 1
ATOM 688 C C . VAL A 1 88 ? -4.380 -0.359 -6.963 1.00 98.00 88 VAL A C 1
ATOM 690 O O . VAL A 1 88 ? -3.429 -1.118 -6.804 1.00 98.00 88 VAL A O 1
ATOM 693 N N . ILE A 1 89 ? -5.641 -0.758 -6.853 1.00 98.25 89 ILE A N 1
ATOM 694 C CA . ILE A 1 89 ? -6.023 -2.132 -6.534 1.00 98.25 89 ILE A CA 1
ATOM 695 C C . ILE A 1 89 ? -6.694 -2.736 -7.760 1.00 98.25 89 ILE A C 1
ATOM 697 O O . ILE A 1 89 ? -7.596 -2.127 -8.335 1.00 98.25 89 ILE A O 1
ATOM 701 N N . TYR A 1 90 ? -6.268 -3.935 -8.141 1.00 97.44 90 TYR A N 1
ATOM 702 C CA . TYR A 1 90 ? -6.934 -4.734 -9.161 1.00 97.44 90 TYR A CA 1
ATOM 703 C C . TYR A 1 90 ? -6.864 -6.207 -8.758 1.00 97.44 90 TYR A C 1
ATOM 705 O O . TYR A 1 90 ? -5.780 -6.737 -8.506 1.00 97.44 90 TYR A O 1
ATOM 713 N N . GLU A 1 91 ? -8.031 -6.848 -8.661 1.00 95.19 91 GLU A N 1
ATOM 714 C CA . GLU A 1 91 ? -8.186 -8.197 -8.101 1.00 95.19 91 GLU A CA 1
ATOM 715 C C . GLU A 1 91 ? -7.523 -8.310 -6.711 1.00 95.19 91 GLU A C 1
ATOM 717 O O . GLU A 1 91 ? -7.822 -7.516 -5.818 1.00 95.19 91 GLU A O 1
ATOM 722 N N . ASN A 1 92 ? -6.609 -9.267 -6.526 1.00 96.31 92 ASN A N 1
ATOM 723 C CA . ASN A 1 92 ? -5.887 -9.498 -5.271 1.00 96.31 92 ASN A CA 1
ATOM 724 C C . ASN A 1 92 ? -4.520 -8.798 -5.233 1.00 96.31 92 ASN A C 1
ATOM 726 O O . ASN A 1 92 ? -3.647 -9.164 -4.441 1.00 96.31 92 ASN A O 1
ATOM 730 N N . HIS A 1 93 ? -4.321 -7.796 -6.088 1.00 97.94 93 HIS A N 1
ATOM 731 C CA . HIS A 1 93 ? -3.048 -7.114 -6.265 1.00 97.94 93 HIS A CA 1
ATOM 732 C C . HIS A 1 93 ? -3.161 -5.633 -5.917 1.00 97.94 93 HIS A C 1
ATOM 734 O O . HIS A 1 93 ? -4.147 -4.969 -6.243 1.00 97.94 93 HIS A O 1
ATOM 740 N N . VAL A 1 94 ? -2.116 -5.107 -5.281 1.00 98.38 94 VAL A N 1
ATOM 741 C CA . VAL A 1 94 ? -1.918 -3.671 -5.092 1.00 98.38 94 VAL A CA 1
ATOM 742 C C . VAL A 1 94 ? -0.679 -3.221 -5.850 1.00 98.38 94 VAL A C 1
ATOM 744 O O . VAL A 1 94 ? 0.392 -3.815 -5.724 1.00 98.38 94 VAL A O 1
ATOM 747 N N . PHE A 1 95 ? -0.841 -2.148 -6.616 1.00 98.00 95 PHE A N 1
ATOM 748 C CA . PHE A 1 95 ? 0.195 -1.521 -7.418 1.00 98.00 95 PHE A CA 1
ATOM 749 C C . PHE A 1 95 ? 0.515 -0.146 -6.857 1.00 98.00 95 PHE A C 1
ATOM 751 O O . PHE A 1 95 ? -0.392 0.630 -6.554 1.00 98.00 95 PHE A O 1
ATOM 758 N N . PHE A 1 96 ? 1.796 0.175 -6.729 1.00 97.44 96 PHE A N 1
ATOM 759 C CA . PHE A 1 96 ? 2.235 1.507 -6.318 1.00 97.44 96 PHE A CA 1
ATOM 760 C C . PHE A 1 96 ? 3.650 1.791 -6.820 1.00 97.44 96 PHE A C 1
ATOM 762 O O . PHE A 1 96 ? 4.492 0.899 -6.927 1.00 97.44 96 PHE A O 1
ATOM 769 N N . GLY A 1 97 ? 3.909 3.058 -7.122 1.00 93.81 97 GLY A N 1
ATOM 770 C CA . GLY A 1 97 ? 5.212 3.559 -7.543 1.00 93.81 97 GLY A CA 1
ATOM 771 C C . GLY A 1 97 ? 6.023 4.150 -6.390 1.00 93.81 97 GLY A C 1
ATOM 772 O O . GLY A 1 97 ? 5.498 4.855 -5.520 1.00 93.81 97 GLY A O 1
ATOM 773 N N . ARG A 1 98 ? 7.328 3.908 -6.408 1.00 89.81 98 ARG A N 1
ATOM 774 C CA . ARG A 1 98 ? 8.322 4.667 -5.648 1.00 89.81 98 ARG A CA 1
ATOM 775 C C . ARG A 1 98 ? 8.770 5.879 -6.471 1.00 89.81 98 ARG A C 1
ATOM 777 O O . ARG A 1 98 ? 8.713 5.862 -7.696 1.00 89.81 98 ARG A O 1
ATOM 784 N N . ALA A 1 99 ? 9.226 6.924 -5.784 1.00 83.06 99 ALA A N 1
ATOM 785 C CA . ALA A 1 99 ? 9.652 8.185 -6.397 1.00 83.06 99 ALA A CA 1
ATOM 786 C C . ALA A 1 99 ? 10.787 8.067 -7.440 1.00 83.06 99 ALA A C 1
ATOM 788 O O . ALA A 1 99 ? 10.989 8.989 -8.213 1.00 83.06 99 ALA A O 1
ATOM 789 N N . ASP A 1 100 ? 11.526 6.960 -7.469 1.00 82.38 100 ASP A N 1
ATOM 790 C CA . ASP A 1 100 ? 12.646 6.724 -8.387 1.00 82.38 100 ASP A CA 1
ATOM 791 C C . ASP A 1 100 ? 12.256 5.961 -9.663 1.00 82.38 100 ASP A C 1
ATOM 793 O O . ASP A 1 100 ? 13.136 5.528 -10.398 1.00 82.38 100 ASP A O 1
ATOM 797 N N . GLY A 1 101 ? 10.964 5.717 -9.892 1.00 87.69 101 GLY A N 1
ATOM 798 C CA . GLY A 1 101 ? 10.495 4.969 -11.059 1.00 87.69 101 GLY A CA 1
ATOM 799 C C . GLY A 1 101 ? 10.355 3.457 -10.862 1.00 87.69 101 GLY A C 1
ATOM 800 O O . GLY A 1 101 ? 10.046 2.745 -11.817 1.00 87.69 101 GLY A O 1
ATOM 801 N N . THR A 1 102 ? 10.514 2.931 -9.640 1.00 93.62 102 THR A N 1
ATOM 802 C CA . THR A 1 102 ? 10.173 1.520 -9.383 1.00 93.62 102 THR A CA 1
ATOM 803 C C . THR A 1 102 ? 8.669 1.349 -9.142 1.00 93.62 102 THR A C 1
ATOM 805 O O . THR A 1 102 ? 8.131 1.883 -8.170 1.00 93.62 102 THR A O 1
ATOM 808 N N . LEU A 1 103 ? 7.994 0.551 -9.970 1.00 95.69 103 LEU A N 1
ATOM 809 C CA . LEU A 1 103 ? 6.616 0.089 -9.780 1.00 95.69 103 LEU A CA 1
ATOM 810 C C . LEU A 1 103 ? 6.609 -1.280 -9.090 1.00 95.69 103 LEU A C 1
ATOM 812 O O . LEU A 1 103 ? 7.282 -2.212 -9.529 1.00 95.69 103 LEU A O 1
ATOM 816 N N . TYR A 1 104 ? 5.825 -1.413 -8.028 1.00 97.38 104 TYR A N 1
A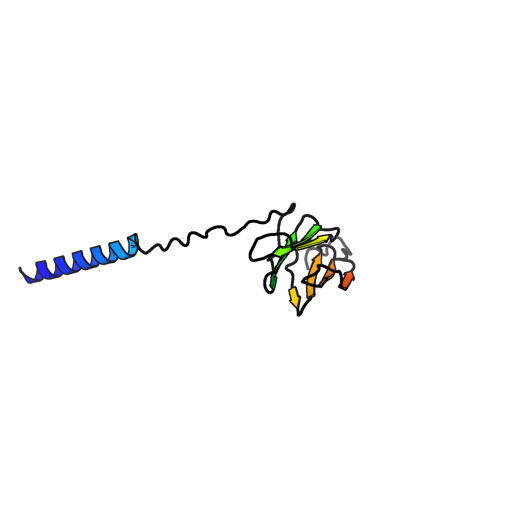TOM 817 C CA . TYR A 1 104 ? 5.663 -2.653 -7.274 1.00 97.38 104 TYR A CA 1
ATOM 818 C C . TYR A 1 104 ? 4.272 -3.232 -7.491 1.00 97.38 104 TYR A C 1
ATOM 820 O O . TYR A 1 104 ? 3.305 -2.476 -7.570 1.00 97.38 104 TYR A O 1
ATOM 828 N N . ALA A 1 105 ? 4.181 -4.560 -7.509 1.00 98.12 105 ALA A N 1
ATOM 829 C CA . ALA A 1 105 ? 2.936 -5.301 -7.381 1.00 98.12 105 ALA A CA 1
ATOM 830 C C . ALA A 1 105 ? 3.040 -6.257 -6.194 1.00 98.12 105 ALA A C 1
ATOM 832 O O . ALA A 1 105 ? 3.894 -7.149 -6.179 1.00 98.12 105 ALA A O 1
ATOM 833 N N . LEU A 1 106 ? 2.176 -6.066 -5.201 1.00 98.62 106 LEU A N 1
ATOM 834 C CA . LEU A 1 106 ? 2.105 -6.930 -4.027 1.00 98.62 106 LEU A CA 1
ATOM 835 C C . LEU A 1 106 ? 0.767 -7.657 -3.969 1.00 98.62 106 LEU A C 1
ATOM 837 O O . LEU A 1 106 ? -0.258 -7.124 -4.398 1.00 98.62 106 LEU A O 1
ATOM 841 N N . HIS A 1 107 ? 0.758 -8.839 -3.366 1.00 98.25 107 HIS A N 1
ATOM 842 C CA . HIS A 1 107 ? -0.480 -9.501 -2.991 1.00 98.25 107 HIS A CA 1
ATOM 843 C C . HIS A 1 107 ? -1.131 -8.775 -1.805 1.00 98.25 107 HIS A C 1
ATOM 845 O O . HIS A 1 107 ? -0.506 -8.538 -0.769 1.00 98.25 107 HIS A O 1
ATOM 851 N N . ILE A 1 108 ? -2.409 -8.429 -1.938 1.00 97.06 108 ILE A N 1
ATOM 852 C CA . ILE A 1 108 ? -3.089 -7.476 -1.051 1.00 97.06 108 ILE A CA 1
ATOM 853 C C . ILE A 1 108 ? -3.251 -7.962 0.397 1.00 97.06 108 ILE A C 1
ATOM 855 O O . ILE A 1 108 ? -3.264 -7.164 1.335 1.00 97.06 108 ILE A O 1
ATOM 859 N N . HIS A 1 109 ? -3.365 -9.273 0.609 1.00 96.06 109 HIS A N 1
ATOM 860 C CA . HIS A 1 109 ? -3.598 -9.834 1.943 1.00 96.06 109 HIS A CA 1
ATOM 861 C C . HIS A 1 109 ? -2.312 -10.218 2.674 1.00 96.06 109 HIS A C 1
ATOM 863 O O . HIS A 1 109 ? -2.306 -10.232 3.901 1.00 96.06 109 HIS A O 1
ATOM 869 N N . THR A 1 110 ? -1.240 -10.514 1.939 1.00 97.50 110 THR A N 1
ATOM 870 C CA . THR A 1 110 ? 0.016 -11.030 2.508 1.00 97.50 110 THR A CA 1
ATOM 871 C C . THR A 1 110 ? 1.149 -10.010 2.464 1.00 97.50 110 THR A C 1
ATOM 873 O O . THR A 1 110 ? 2.108 -10.145 3.217 1.00 97.50 110 THR A O 1
ATOM 876 N N . GLY A 1 111 ? 1.064 -9.001 1.591 1.00 97.56 111 GLY A N 1
ATOM 877 C CA . GLY A 1 111 ? 2.170 -8.080 1.324 1.00 97.56 111 GLY A CA 1
ATOM 878 C C . GLY A 1 111 ? 3.323 -8.724 0.551 1.00 97.56 111 GLY A C 1
ATOM 879 O O . GLY A 1 111 ? 4.397 -8.132 0.457 1.00 97.56 111 GLY A O 1
ATOM 880 N N . GLU A 1 112 ? 3.122 -9.931 0.015 1.00 98.19 112 GLU A N 1
ATOM 881 C CA . GLU A 1 112 ? 4.131 -10.641 -0.767 1.00 98.19 112 GLU A CA 1
ATOM 882 C C . GLU A 1 112 ? 4.398 -9.911 -2.081 1.00 98.19 112 GLU A C 1
ATOM 884 O O . GLU A 1 112 ? 3.467 -9.507 -2.778 1.00 98.19 112 GLU A O 1
ATOM 889 N N . LEU A 1 113 ? 5.676 -9.760 -2.425 1.00 98.12 113 LEU A N 1
ATOM 890 C CA . LEU A 1 113 ? 6.090 -9.199 -3.702 1.00 98.12 113 LEU A CA 1
ATOM 891 C C . LEU A 1 113 ? 5.818 -10.193 -4.827 1.00 98.12 113 LEU A C 1
ATOM 893 O O . LEU A 1 113 ? 6.469 -11.229 -4.904 1.00 98.12 113 LEU A O 1
ATOM 897 N N . LEU A 1 114 ? 4.915 -9.830 -5.733 1.00 98.12 114 LEU A N 1
ATOM 898 C CA . LEU A 1 114 ? 4.606 -10.626 -6.919 1.00 98.12 114 LEU A CA 1
ATOM 899 C C . LEU A 1 114 ? 5.580 -10.307 -8.047 1.00 98.12 114 LEU A C 1
ATOM 901 O O . LEU A 1 114 ? 6.155 -11.200 -8.662 1.00 98.12 114 LEU A O 1
ATOM 905 N N . TRP A 1 115 ? 5.786 -9.017 -8.303 1.00 97.75 115 TRP A N 1
ATOM 906 C CA . TRP A 1 115 ? 6.785 -8.530 -9.242 1.00 97.75 115 TRP A CA 1
ATOM 907 C C . TRP A 1 115 ? 7.118 -7.064 -8.967 1.00 97.75 115 TRP A C 1
ATOM 909 O O . TRP A 1 115 ? 6.389 -6.344 -8.281 1.00 97.75 115 TRP A O 1
ATOM 919 N N . LYS A 1 116 ? 8.241 -6.613 -9.526 1.00 95.94 116 LYS A N 1
ATOM 920 C CA . LYS A 1 116 ? 8.601 -5.197 -9.599 1.00 95.94 116 LYS A CA 1
ATOM 921 C C . LYS A 1 116 ? 9.098 -4.861 -10.997 1.00 95.94 116 LYS A C 1
ATOM 923 O O . LYS A 1 116 ? 9.715 -5.698 -11.653 1.00 95.94 116 LYS A O 1
ATOM 928 N N . PHE A 1 117 ? 8.849 -3.634 -11.415 1.00 95.12 117 PHE A N 1
ATOM 929 C CA . PHE A 1 117 ? 9.326 -3.078 -12.668 1.00 95.12 117 PHE A CA 1
ATOM 930 C C . PHE A 1 117 ? 10.110 -1.806 -12.369 1.00 95.12 117 PHE A C 1
ATOM 932 O O . PHE A 1 117 ? 9.632 -0.946 -11.637 1.00 95.12 117 PHE A O 1
ATOM 939 N N . ASP A 1 118 ? 11.317 -1.703 -12.908 1.00 93.19 118 ASP A N 1
ATOM 940 C CA . ASP A 1 118 ? 12.188 -0.545 -12.729 1.00 93.19 118 ASP A CA 1
ATOM 941 C C . ASP A 1 118 ? 12.208 0.258 -14.030 1.00 93.19 118 ASP A C 1
ATOM 943 O O . ASP A 1 118 ? 12.747 -0.202 -15.041 1.00 93.19 118 ASP A O 1
ATOM 947 N N . SER A 1 119 ? 11.608 1.452 -14.010 1.00 88.88 119 SER A N 1
ATOM 948 C CA . SER A 1 119 ? 11.572 2.339 -15.174 1.00 88.88 119 SER A CA 1
ATOM 949 C C . SER A 1 119 ? 12.907 3.037 -15.449 1.00 88.88 119 SER A C 1
ATOM 951 O O . SER A 1 119 ? 12.979 3.813 -16.397 1.00 88.88 119 SER A O 1
ATOM 953 N N . GLN A 1 120 ? 13.942 2.796 -14.632 1.00 84.25 120 GLN A N 1
ATOM 954 C CA . GLN A 1 120 ? 15.212 3.532 -14.606 1.00 84.25 120 GLN A CA 1
ATOM 955 C C . GLN A 1 120 ? 15.068 5.006 -14.195 1.00 84.25 120 GLN A C 1
ATOM 957 O O . GLN A 1 120 ? 15.974 5.803 -14.440 1.00 84.25 120 GLN A O 1
ATOM 962 N N . GLY A 1 121 ? 13.940 5.356 -13.569 1.00 76.94 121 GLY A N 1
ATOM 963 C CA . GLY A 1 121 ? 13.616 6.716 -13.152 1.00 76.94 121 GLY A CA 1
ATOM 964 C C . GLY A 1 121 ? 13.516 7.724 -14.294 1.00 76.94 121 GLY A C 1
ATOM 965 O O . GLY A 1 121 ? 13.568 7.393 -15.480 1.00 76.94 121 GLY A O 1
ATOM 966 N N . GLU A 1 122 ? 13.347 8.985 -13.915 1.00 70.81 122 GLU A N 1
ATOM 967 C CA . GLU A 1 122 ? 13.533 10.105 -14.828 1.00 70.81 122 GLU A CA 1
ATOM 968 C C . GLU A 1 122 ? 15.028 10.237 -15.143 1.00 70.81 122 GLU A C 1
ATOM 970 O O . GLU A 1 122 ? 15.862 10.365 -14.243 1.00 70.81 122 GLU A O 1
ATOM 975 N N . LYS A 1 123 ? 15.381 10.192 -16.429 1.00 69.50 123 LYS A N 1
ATOM 976 C CA . LYS A 1 123 ? 16.733 10.528 -16.871 1.00 69.50 123 LYS A CA 1
ATOM 977 C C . LYS A 1 123 ? 16.790 12.029 -17.092 1.00 69.50 123 LYS A C 1
ATOM 979 O O . LYS A 1 123 ? 16.267 12.503 -18.091 1.00 69.50 123 LYS A O 1
ATOM 984 N N . MET A 1 124 ? 17.464 12.746 -16.202 1.00 65.69 124 MET A N 1
ATOM 985 C CA . MET A 1 124 ? 17.874 14.118 -16.492 1.00 65.69 124 MET A CA 1
ATOM 986 C C . MET A 1 124 ? 18.997 14.062 -17.530 1.00 65.69 124 MET A C 1
ATOM 988 O O . MET A 1 124 ? 20.108 13.632 -17.205 1.00 65.69 124 MET A O 1
ATOM 992 N N . LEU A 1 125 ? 18.695 14.400 -18.785 1.00 68.25 125 LEU A N 1
ATOM 993 C CA . LEU A 1 125 ? 19.666 14.338 -19.878 1.00 68.25 125 LEU A CA 1
ATOM 994 C C . LEU A 1 125 ? 20.446 15.648 -19.999 1.00 68.25 125 LEU A C 1
ATOM 996 O O . LEU A 1 125 ? 21.642 15.607 -20.296 1.00 68.25 125 LEU A O 1
ATOM 1000 N N . ASP A 1 126 ? 19.828 16.784 -19.677 1.00 74.19 126 ASP A N 1
ATOM 1001 C CA . ASP A 1 126 ? 20.522 18.060 -19.536 1.00 74.19 126 ASP A CA 1
ATOM 1002 C C . ASP A 1 126 ? 19.845 19.020 -18.532 1.00 74.19 126 ASP A C 1
ATOM 1004 O O . ASP A 1 126 ? 18.843 18.714 -17.889 1.00 74.19 126 ASP A O 1
ATOM 1008 N N . PHE A 1 127 ? 20.467 20.183 -18.310 1.00 68.38 127 PHE A N 1
ATOM 1009 C CA . PHE A 1 127 ? 20.026 21.179 -17.323 1.00 68.38 127 PHE A CA 1
ATOM 1010 C C . PHE A 1 127 ? 18.683 21.847 -17.688 1.00 68.38 127 PHE A C 1
ATOM 1012 O O . PHE A 1 127 ? 18.089 22.513 -16.839 1.00 68.38 127 PHE A O 1
ATOM 1019 N N . TRP A 1 128 ? 18.208 21.703 -18.930 1.00 70.31 128 TRP A N 1
ATOM 1020 C CA . TRP A 1 128 ? 17.077 22.464 -19.469 1.00 70.31 128 TRP A CA 1
ATOM 1021 C C . TRP A 1 128 ? 15.752 21.692 -19.484 1.00 70.31 128 TRP A C 1
ATOM 1023 O O . TRP A 1 128 ? 14.711 22.317 -19.690 1.00 70.31 128 TRP A O 1
ATOM 1033 N N . ASP A 1 129 ? 15.760 20.396 -19.167 1.00 63.03 129 ASP A N 1
ATOM 1034 C CA . ASP A 1 129 ? 14.574 19.521 -19.145 1.00 63.03 129 ASP A CA 1
ATOM 1035 C C . ASP A 1 129 ? 13.499 19.904 -18.094 1.00 63.03 129 ASP A C 1
ATOM 1037 O O . ASP A 1 129 ? 12.432 19.304 -18.042 1.00 63.03 129 ASP A O 1
ATOM 1041 N N . TYR A 1 130 ? 13.713 20.945 -17.281 1.00 56.47 130 TYR A N 1
ATOM 1042 C CA . TYR A 1 130 ? 12.759 21.401 -16.256 1.00 56.47 130 TYR A CA 1
ATOM 1043 C C . TYR A 1 130 ? 11.531 22.174 -16.780 1.00 56.47 130 TYR A C 1
ATOM 1045 O O . TYR A 1 130 ? 10.633 22.471 -15.990 1.00 56.47 130 TYR A O 1
ATOM 1053 N N . TYR A 1 131 ? 11.492 22.557 -18.062 1.00 54.19 131 TYR A N 1
ATOM 1054 C CA . TYR A 1 131 ? 10.479 23.484 -18.602 1.00 54.19 131 TYR A CA 1
ATOM 1055 C C . TYR A 1 131 ? 9.546 22.903 -19.680 1.00 54.19 131 TYR A C 1
ATOM 1057 O O . TYR A 1 131 ? 8.817 23.680 -20.303 1.00 54.19 131 TYR A O 1
ATOM 1065 N N . LEU A 1 132 ? 9.540 21.587 -19.913 1.00 51.94 132 LEU A N 1
ATOM 1066 C CA . LEU A 1 132 ? 8.659 20.941 -20.898 1.00 51.94 132 LEU A CA 1
ATOM 1067 C C . LEU A 1 132 ? 7.626 20.015 -20.251 1.00 51.94 132 LEU A C 1
ATOM 1069 O O . LEU A 1 132 ? 7.981 19.301 -19.290 1.00 51.94 132 LEU A O 1
#

Secondary structure (DSSP, 8-state):
-HHHHHHHHHHHHHHHHHHHHHHH---------------SS---SPPEEETTEEEEEETTTEEEEEETTT--EEEEEE-SS---SPPEEETTEEEEE-TTSEEEEEETTT--EEEEEE-------STTGGG-

pLDDT: mean 84.84, std 16.17, range [50.72, 98.62]

Radius of gyration: 27.02 Å; chains: 1; bounding box: 79×58×38 Å

Sequence (132 aa):
MKVLIIKQNILIGLFLAAFLVFFFGYCSYSQNLNWKFQTRGRIYATPAISGDVVLAGSGDSTFYAIDKPTGELKWSFRTNGSVHSSPVIYENHVFFGRADGTLYALHIHTGELLWKFDSQGEKMLDFWDYYL